Protein AF-A0A9Q3PNA5-F1 (afdb_monomer_lite)

Secondary structure (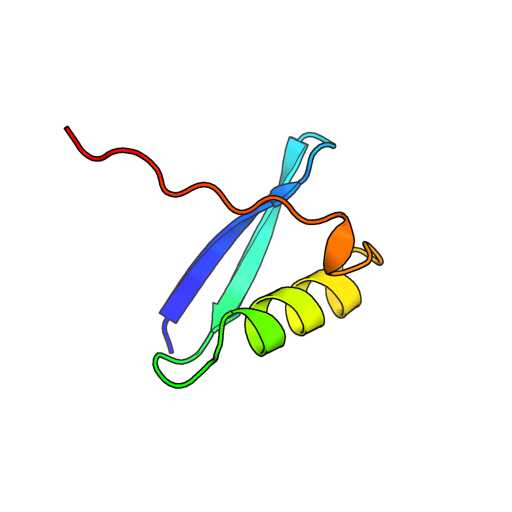DSSP, 8-state):
-EEEEEE-TTS-EEEEEE-TT--HHHHHHHHHHHH---GGG---------

InterPro domains:
  IPR000626 Ubiquitin-like domain [PF00240] (4-45)
  IPR000626 Ubiquitin-like domain [PS50053] (2-46)
  IPR019956 Ubiquitin domain [PR00348] (12-32)
  IPR019956 Ubiquitin domain [PR00348] (33-50)
  IPR029071 Ubiquitin-like domain superfamily [SSF54236] (2-45)
  IPR050158 Ubiquitin and ubiquitin-like [PTHR10666] (2-45)

Structure (mmCIF, N/CA/C/O backbone):
data_AF-A0A9Q3PNA5-F1
#
_entry.id   AF-A0A9Q3PNA5-F1
#
loop_
_atom_site.group_PDB
_atom_site.id
_atom_site.type_symbol
_atom_site.label_atom_id
_atom_site.label_alt_id
_atom_site.label_comp_id
_atom_site.label_asym_id
_atom_site.label_entity_id
_atom_site.label_seq_id
_atom_site.pdbx_PDB_ins_code
_atom_site.Cartn_x
_atom_site.Cartn_y
_atom_site.Cartn_z
_atom_site.occupancy
_atom_site.B_iso_or_equiv
_atom_site.auth_seq_id
_atom_site.auth_comp_id
_atom_site.auth_asym_id
_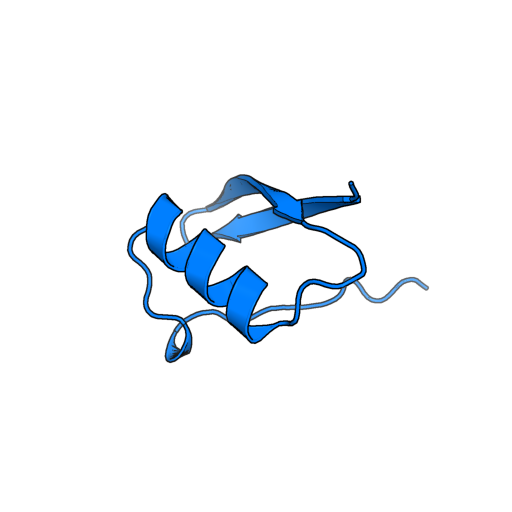atom_site.auth_atom_id
_atom_site.pdbx_PDB_model_num
ATOM 1 N N . GLY A 1 1 ? 19.003 -4.089 -2.018 1.00 75.25 1 GLY A N 1
ATOM 2 C CA . GLY A 1 1 ? 17.644 -3.974 -1.464 1.00 75.25 1 GLY A CA 1
ATOM 3 C C . GLY A 1 1 ? 17.399 -2.543 -1.049 1.00 75.25 1 GLY A C 1
ATOM 4 O O . GLY A 1 1 ? 18.272 -1.944 -0.437 1.00 75.25 1 GLY A O 1
ATOM 5 N N . MET A 1 2 ? 16.257 -1.993 -1.433 1.00 86.62 2 MET A N 1
ATOM 6 C CA . MET A 1 2 ? 15.784 -0.667 -1.051 1.00 86.62 2 MET A CA 1
ATOM 7 C C . MET A 1 2 ? 14.887 -0.801 0.186 1.00 86.62 2 MET A C 1
ATOM 9 O O . MET A 1 2 ? 14.239 -1.826 0.395 1.00 86.62 2 MET A O 1
ATOM 13 N N . GLN A 1 3 ? 14.853 0.223 1.031 1.00 85.69 3 GLN A N 1
ATOM 14 C CA . GLN A 1 3 ? 13.885 0.303 2.119 1.00 85.69 3 GLN A CA 1
ATOM 15 C C . GLN A 1 3 ? 12.979 1.499 1.904 1.00 85.69 3 GLN A C 1
ATOM 17 O O . GLN A 1 3 ? 13.440 2.589 1.569 1.00 85.69 3 GLN A O 1
ATOM 22 N N . ILE A 1 4 ? 11.688 1.273 2.117 1.00 86.44 4 ILE A N 1
ATOM 23 C CA . ILE A 1 4 ? 10.674 2.319 2.099 1.00 86.44 4 ILE A CA 1
ATOM 24 C C . ILE A 1 4 ? 9.986 2.392 3.457 1.00 86.44 4 ILE A C 1
ATOM 26 O O . ILE A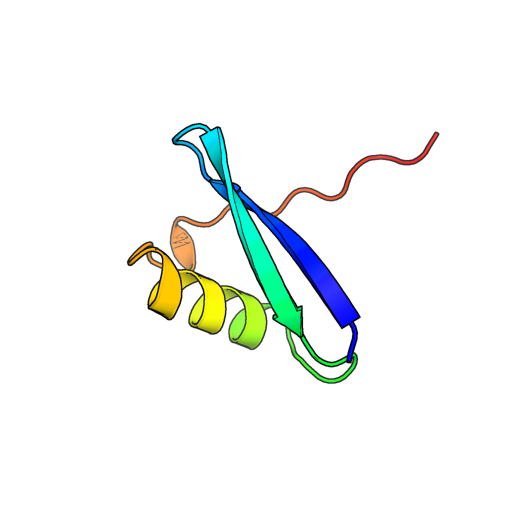 1 4 ? 9.819 1.384 4.155 1.00 86.44 4 ILE A O 1
ATOM 30 N N . PHE A 1 5 ? 9.573 3.603 3.815 1.00 84.06 5 PHE A N 1
ATOM 31 C CA . PHE A 1 5 ? 8.775 3.864 5.002 1.00 84.06 5 PHE A CA 1
ATOM 32 C C . PHE A 1 5 ? 7.323 4.048 4.587 1.00 84.06 5 PHE A C 1
ATOM 34 O O . PHE A 1 5 ? 7.004 4.926 3.787 1.00 84.06 5 PHE A O 1
ATOM 41 N N . VAL A 1 6 ? 6.442 3.219 5.138 1.00 82.88 6 VAL A N 1
ATOM 42 C CA . VAL A 1 6 ? 5.000 3.297 4.895 1.00 82.88 6 VAL A CA 1
ATOM 43 C C . VAL A 1 6 ? 4.347 3.797 6.173 1.00 82.88 6 VAL A C 1
ATOM 45 O O . VAL A 1 6 ? 4.497 3.184 7.231 1.00 82.88 6 VAL A O 1
ATOM 48 N N . LYS A 1 7 ? 3.643 4.927 6.092 1.00 80.38 7 LYS A N 1
ATOM 49 C CA . LYS A 1 7 ? 2.870 5.470 7.210 1.00 80.38 7 LYS A CA 1
ATOM 50 C C . LYS A 1 7 ? 1.418 5.018 7.080 1.00 80.38 7 LYS A C 1
ATOM 52 O O . LYS A 1 7 ? 0.741 5.378 6.122 1.00 80.38 7 LYS A O 1
ATOM 57 N N . SER A 1 8 ? 0.961 4.227 8.042 1.00 77.75 8 SER A N 1
ATOM 58 C CA . SER A 1 8 ? -0.422 3.771 8.150 1.00 77.75 8 SER A CA 1
ATOM 59 C C . SER A 1 8 ? -1.344 4.917 8.582 1.00 77.75 8 SER A C 1
ATOM 61 O O . SER A 1 8 ? -0.908 5.881 9.221 1.00 77.75 8 SER A O 1
ATOM 63 N N . LEU A 1 9 ? -2.639 4.796 8.278 1.00 73.94 9 LEU A N 1
ATOM 64 C CA . LEU A 1 9 ? -3.671 5.765 8.678 1.00 73.94 9 LEU A CA 1
ATOM 65 C C . LEU A 1 9 ? -3.816 5.874 10.204 1.00 73.94 9 LEU A C 1
ATOM 67 O O . LEU A 1 9 ? -4.243 6.905 10.711 1.00 73.94 9 LEU A O 1
ATOM 71 N N . THR A 1 10 ? -3.399 4.841 10.939 1.00 79.12 10 THR A N 1
ATOM 72 C CA . THR A 1 10 ? -3.335 4.829 12.410 1.00 79.12 10 THR A CA 1
ATOM 73 C C . THR A 1 10 ? -2.140 5.611 12.970 1.00 79.12 10 THR A C 1
ATOM 75 O O . THR A 1 10 ? -1.966 5.689 14.183 1.00 79.12 10 THR A O 1
ATOM 78 N N . GLY A 1 11 ? -1.291 6.180 12.106 1.00 81.00 11 GLY A N 1
ATOM 79 C CA . GLY A 1 11 ? -0.084 6.915 12.490 1.00 81.00 11 GLY A CA 1
ATOM 80 C C . GLY A 1 11 ? 1.148 6.035 12.715 1.00 81.00 11 GLY A C 1
ATOM 81 O O . GLY A 1 11 ? 2.224 6.566 12.985 1.00 81.00 11 GLY A O 1
ATOM 82 N N . LYS A 1 12 ? 1.025 4.712 12.565 1.00 83.62 12 LYS A N 1
ATOM 83 C CA . LYS A 1 12 ? 2.142 3.768 12.669 1.00 83.62 12 LYS A CA 1
ATOM 84 C C . LYS A 1 12 ? 3.020 3.828 11.419 1.00 83.62 12 LYS A C 1
ATOM 86 O O . LYS A 1 12 ? 2.516 3.746 10.303 1.00 83.62 12 LYS A O 1
ATOM 91 N N . THR A 1 13 ? 4.333 3.919 11.599 1.00 83.50 13 THR A N 1
ATOM 92 C CA . THR A 1 13 ? 5.300 3.810 10.499 1.00 83.50 13 THR A CA 1
ATOM 93 C C . THR A 1 13 ? 5.871 2.400 10.471 1.00 83.50 13 THR A C 1
ATOM 95 O O . THR A 1 13 ? 6.407 1.933 11.474 1.00 83.50 13 THR A O 1
ATOM 98 N N . ILE A 1 14 ? 5.781 1.725 9.326 1.00 86.56 14 ILE A N 1
ATOM 99 C CA . ILE A 1 14 ? 6.404 0.419 9.102 1.00 86.56 14 ILE A CA 1
ATOM 100 C C . ILE A 1 14 ? 7.554 0.539 8.105 1.00 86.56 14 ILE A C 1
ATOM 102 O O . ILE A 1 14 ? 7.508 1.328 7.159 1.00 86.56 14 ILE A O 1
ATOM 106 N N . MET A 1 15 ? 8.584 -0.277 8.318 1.00 88.25 15 MET A N 1
ATOM 107 C CA . MET A 1 15 ? 9.707 -0.417 7.399 1.00 88.25 15 MET A CA 1
ATOM 108 C C . MET A 1 15 ? 9.475 -1.628 6.493 1.00 88.25 15 MET A C 1
ATOM 110 O O . MET A 1 15 ? 9.254 -2.753 6.971 1.00 88.25 15 MET A O 1
ATOM 114 N N . LEU A 1 16 ? 9.519 -1.395 5.183 1.00 88.19 16 LEU A N 1
ATOM 115 C CA . LEU A 1 16 ? 9.355 -2.425 4.165 1.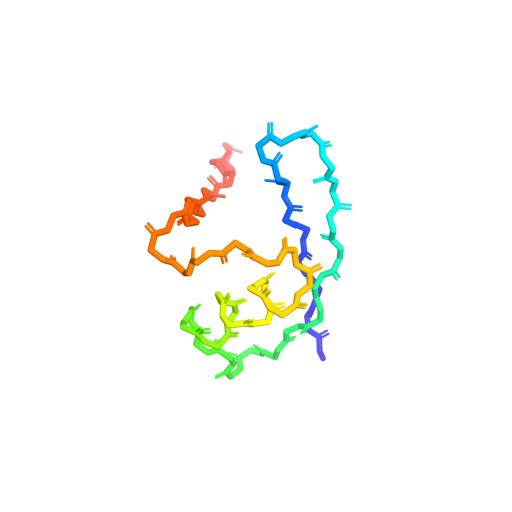00 88.19 16 LEU A CA 1
ATOM 116 C C . LEU A 1 16 ? 10.646 -2.552 3.355 1.00 88.19 16 LEU A C 1
ATOM 118 O O . LEU A 1 16 ? 11.149 -1.564 2.823 1.00 88.19 16 LEU A O 1
ATOM 122 N N . ALA A 1 17 ? 11.177 -3.771 3.278 1.00 89.88 17 ALA A N 1
ATOM 123 C CA . ALA A 1 17 ? 12.291 -4.094 2.398 1.00 89.88 17 ALA A CA 1
ATOM 124 C C . ALA A 1 17 ? 11.733 -4.483 1.025 1.00 89.88 17 ALA A C 1
ATOM 126 O O . ALA A 1 17 ? 10.938 -5.422 0.919 1.00 89.88 17 ALA A O 1
ATOM 127 N N . VAL A 1 18 ? 12.138 -3.740 0.001 1.00 88.56 18 VAL A N 1
ATOM 128 C CA . VAL A 1 18 ? 11.694 -3.905 -1.385 1.00 88.56 18 VAL A CA 1
ATOM 129 C C . VAL A 1 18 ? 12.905 -4.024 -2.297 1.00 88.56 18 VAL A C 1
ATOM 131 O O . VAL A 1 18 ? 13.989 -3.510 -2.003 1.00 88.56 18 VAL A O 1
ATOM 134 N N . GLU A 1 19 ? 12.746 -4.713 -3.413 1.00 90.94 19 GLU A N 1
ATOM 135 C CA . GLU A 1 19 ? 13.748 -4.694 -4.474 1.00 90.94 19 GLU A CA 1
ATOM 136 C C . GLU A 1 19 ? 13.382 -3.670 -5.547 1.00 90.94 19 GLU A C 1
ATOM 138 O O . GLU A 1 19 ? 12.224 -3.304 -5.705 1.00 90.94 19 GLU A O 1
ATOM 143 N N . SER A 1 20 ? 14.365 -3.194 -6.312 1.00 85.12 20 SER A N 1
ATOM 144 C CA . SER A 1 20 ? 14.105 -2.314 -7.461 1.00 85.12 20 SER A CA 1
ATOM 145 C C . SER A 1 20 ? 13.310 -3.010 -8.577 1.00 85.12 20 SER A C 1
ATOM 147 O O . SER A 1 20 ? 12.802 -2.345 -9.472 1.00 85.12 20 SER A O 1
ATOM 149 N N . SER A 1 21 ? 13.219 -4.340 -8.524 1.00 89.50 21 SER A N 1
ATOM 150 C CA . SER A 1 21 ? 12.394 -5.206 -9.369 1.00 89.50 21 SER A CA 1
ATOM 151 C C . SER A 1 21 ? 10.970 -5.407 -8.835 1.00 89.50 21 SER A C 1
ATOM 153 O O . SER A 1 21 ? 10.125 -5.904 -9.580 1.00 89.50 21 SER A O 1
ATOM 155 N N . ASP A 1 22 ? 10.687 -5.058 -7.572 1.00 88.81 22 ASP A N 1
ATOM 156 C CA . ASP A 1 22 ? 9.352 -5.229 -7.000 1.00 88.81 22 ASP A CA 1
ATOM 157 C C . ASP A 1 22 ? 8.373 -4.247 -7.647 1.00 88.81 22 ASP A C 1
ATOM 159 O O . ASP A 1 22 ? 8.597 -3.036 -7.704 1.00 88.81 22 ASP A O 1
ATOM 163 N N . THR A 1 23 ? 7.244 -4.776 -8.110 1.00 89.62 23 THR A N 1
ATOM 164 C CA . THR A 1 23 ? 6.141 -3.960 -8.612 1.00 89.62 23 THR A CA 1
ATOM 165 C C . THR A 1 23 ? 5.364 -3.337 -7.455 1.00 89.62 23 THR A C 1
ATOM 167 O O . THR A 1 23 ? 5.426 -3.785 -6.308 1.00 89.62 23 THR A O 1
ATOM 170 N N . ILE A 1 24 ? 4.559 -2.318 -7.756 1.00 84.88 24 ILE A N 1
ATOM 171 C CA . ILE A 1 24 ? 3.664 -1.714 -6.761 1.00 84.88 24 ILE A CA 1
ATOM 172 C C . ILE A 1 24 ? 2.698 -2.753 -6.172 1.00 84.88 24 ILE A C 1
ATOM 174 O O . ILE A 1 24 ? 2.416 -2.698 -4.978 1.00 84.88 24 ILE A O 1
ATOM 178 N N . ASP A 1 25 ? 2.241 -3.726 -6.961 1.00 87.75 25 ASP A N 1
ATOM 179 C CA . ASP A 1 25 ? 1.371 -4.799 -6.467 1.00 87.75 25 ASP A CA 1
ATOM 180 C C . ASP A 1 25 ? 2.092 -5.708 -5.463 1.00 87.75 25 ASP A C 1
ATOM 182 O O . ASP A 1 25 ? 1.536 -6.008 -4.405 1.00 87.75 25 ASP A O 1
ATOM 186 N N . ASN A 1 26 ? 3.363 -6.051 -5.712 1.00 89.12 26 ASN A N 1
ATOM 187 C CA . ASN A 1 26 ? 4.186 -6.784 -4.743 1.00 89.12 26 ASN A CA 1
ATOM 188 C C . ASN A 1 26 ? 4.366 -5.990 -3.445 1.00 89.12 26 ASN A C 1
ATOM 190 O O . ASN A 1 26 ? 4.281 -6.545 -2.348 1.00 89.12 26 ASN A O 1
ATOM 194 N N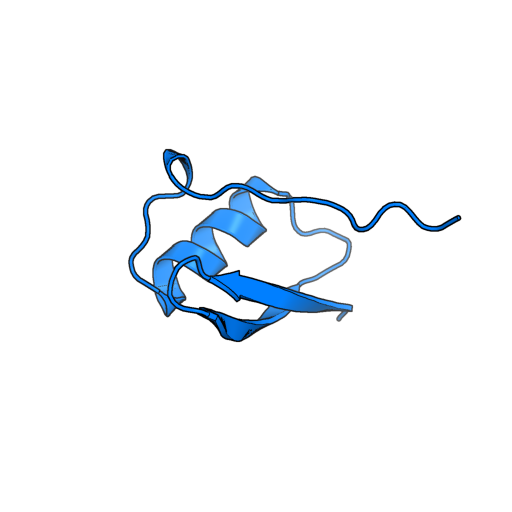 . VAL A 1 27 ? 4.606 -4.681 -3.554 1.00 87.25 27 VAL A N 1
ATOM 195 C CA . VAL A 1 27 ? 4.728 -3.793 -2.393 1.00 87.25 27 VAL A CA 1
ATOM 196 C C . VAL A 1 27 ? 3.423 -3.767 -1.594 1.00 87.25 27 VAL A C 1
ATOM 198 O O . VAL A 1 27 ? 3.460 -3.904 -0.371 1.00 87.25 27 VAL A O 1
ATOM 201 N N . LYS A 1 28 ? 2.270 -3.667 -2.264 1.00 85.69 28 LYS A N 1
ATOM 202 C CA . LYS A 1 28 ? 0.955 -3.690 -1.609 1.00 85.69 28 LYS A CA 1
ATOM 203 C C . LYS A 1 28 ? 0.661 -5.016 -0.912 1.00 85.69 28 LYS A C 1
ATOM 205 O O . LYS A 1 28 ? 0.140 -4.996 0.204 1.00 85.69 28 LYS A O 1
ATOM 210 N N . ALA A 1 29 ? 1.027 -6.144 -1.521 1.00 88.50 29 ALA A N 1
ATOM 211 C CA . ALA A 1 29 ? 0.891 -7.467 -0.912 1.00 88.50 29 ALA A CA 1
ATOM 212 C C . ALA A 1 29 ? 1.741 -7.586 0.364 1.00 88.50 29 ALA A C 1
ATOM 214 O O . ALA A 1 29 ? 1.233 -7.940 1.423 1.00 88.50 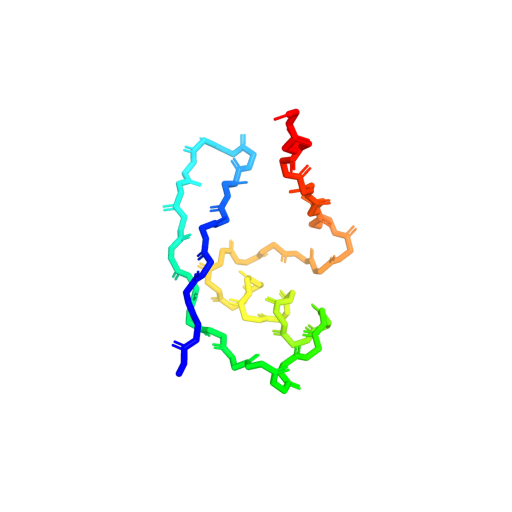29 ALA A O 1
ATOM 215 N N . LYS A 1 30 ? 3.007 -7.151 0.319 1.00 88.50 30 LYS A N 1
ATOM 216 C CA . LYS A 1 30 ? 3.884 -7.123 1.505 1.00 88.50 30 LYS A CA 1
ATOM 217 C C . LYS A 1 30 ? 3.339 -6.223 2.626 1.00 88.50 30 LYS A C 1
ATOM 219 O O . LYS A 1 30 ? 3.564 -6.501 3.803 1.00 88.50 30 LYS A O 1
ATOM 224 N N . ILE A 1 31 ? 2.656 -5.126 2.284 1.00 86.25 31 ILE A N 1
ATOM 225 C CA . ILE A 1 31 ? 1.983 -4.256 3.264 1.00 86.25 31 ILE A CA 1
ATOM 226 C C . ILE A 1 31 ? 0.751 -4.959 3.851 1.00 86.25 31 ILE A C 1
ATOM 228 O O . ILE A 1 31 ? 0.551 -4.901 5.065 1.00 86.25 31 ILE A O 1
ATOM 232 N N . GLN A 1 32 ? -0.035 -5.654 3.023 1.00 87.00 32 GLN A N 1
ATOM 233 C CA . GLN A 1 32 ? -1.180 -6.449 3.470 1.00 87.00 32 GLN A CA 1
ATOM 234 C C . GLN A 1 32 ? -0.748 -7.546 4.448 1.00 87.00 32 GLN A C 1
ATOM 236 O O . GLN A 1 32 ? -1.366 -7.681 5.496 1.00 87.00 32 GLN A O 1
ATOM 241 N N . ASP A 1 33 ? 0.341 -8.262 4.173 1.00 87.19 33 ASP A N 1
ATOM 242 C CA . ASP A 1 33 ? 0.852 -9.305 5.072 1.00 87.19 33 ASP A CA 1
ATOM 243 C C . ASP A 1 33 ? 1.281 -8.752 6.441 1.00 87.19 33 ASP A C 1
ATOM 245 O O . ASP A 1 33 ? 1.166 -9.432 7.460 1.00 87.19 33 ASP A O 1
ATOM 249 N N . LYS A 1 34 ? 1.780 -7.508 6.490 1.00 84.62 34 LYS A N 1
ATOM 250 C CA . LYS A 1 34 ? 2.251 -6.882 7.736 1.00 84.62 34 LYS A CA 1
ATOM 251 C C . LYS A 1 34 ? 1.158 -6.203 8.555 1.00 84.62 34 LYS A C 1
ATOM 253 O O . LYS A 1 34 ? 1.230 -6.229 9.781 1.00 84.62 34 LYS A O 1
ATOM 258 N N . GLU A 1 35 ? 0.209 -5.538 7.903 1.00 82.56 35 GLU A N 1
ATOM 259 C CA . GLU A 1 35 ? -0.808 -4.713 8.576 1.00 82.56 35 GLU A CA 1
ATOM 260 C C . GLU A 1 35 ? -2.225 -5.296 8.470 1.00 82.56 35 GLU A C 1
ATOM 262 O O . GLU A 1 35 ? -3.121 -4.838 9.171 1.00 82.56 35 GLU A O 1
ATOM 267 N N . GLY A 1 36 ? -2.450 -6.290 7.607 1.00 83.31 36 GLY A N 1
ATOM 268 C CA . GLY A 1 36 ? -3.767 -6.879 7.349 1.00 83.31 36 GLY A CA 1
ATOM 269 C C . GLY A 1 36 ? -4.693 -6.006 6.495 1.00 83.31 36 GLY A C 1
ATOM 270 O O . GLY A 1 36 ? -5.883 -6.296 6.398 1.00 83.31 36 GLY A O 1
ATOM 271 N N . ILE A 1 37 ? -4.179 -4.928 5.891 1.00 81.25 37 ILE A N 1
ATOM 272 C CA . ILE A 1 37 ? -4.981 -3.959 5.130 1.00 81.25 37 ILE A CA 1
ATOM 273 C C . ILE A 1 37 ? -5.046 -4.379 3.652 1.00 81.25 37 ILE A C 1
ATOM 275 O O . ILE A 1 37 ? -3.986 -4.507 3.025 1.00 81.25 37 ILE A O 1
ATOM 279 N N . PRO A 1 38 ? -6.250 -4.533 3.066 1.00 81.94 38 PRO A N 1
ATOM 280 C CA . PRO A 1 38 ? -6.415 -4.883 1.658 1.00 81.94 38 PRO A CA 1
ATOM 281 C C . PRO A 1 38 ? -5.672 -3.912 0.712 1.00 81.94 38 PRO A C 1
ATOM 283 O O . PRO A 1 38 ? -5.702 -2.700 0.950 1.00 81.94 38 PRO A O 1
ATOM 286 N N . PRO A 1 39 ? -5.020 -4.392 -0.367 1.00 79.81 39 PRO A N 1
ATOM 287 C CA . PRO A 1 39 ? -4.250 -3.587 -1.334 1.00 79.81 39 PRO A CA 1
ATOM 288 C C . PRO A 1 39 ? -5.017 -2.407 -1.946 1.00 79.81 39 PRO A C 1
ATOM 290 O O . PRO A 1 39 ? -4.446 -1.375 -2.303 1.00 79.81 39 PRO A O 1
ATOM 293 N N . ASP A 1 40 ? -6.320 -2.586 -2.086 1.00 79.69 40 ASP A N 1
ATOM 294 C CA . ASP A 1 40 ? -7.327 -1.673 -2.615 1.00 79.69 40 ASP A CA 1
ATOM 295 C C . ASP A 1 40 ? -7.681 -0.535 -1.643 1.00 79.69 40 ASP A C 1
ATOM 297 O O . ASP A 1 40 ? -8.111 0.535 -2.073 1.00 79.69 40 ASP A O 1
ATOM 301 N N . GLN A 1 41 ? -7.415 -0.715 -0.347 1.00 75.12 41 GLN A N 1
ATOM 302 C CA . GLN A 1 41 ? -7.582 0.313 0.686 1.00 75.12 41 GLN A CA 1
ATOM 303 C C . GLN A 1 41 ? -6.283 1.079 0.987 1.00 75.12 41 GLN A C 1
ATOM 305 O O . GLN A 1 41 ? -6.284 2.031 1.771 1.00 75.12 41 GLN A O 1
ATOM 310 N N . GLN A 1 42 ? -5.167 0.702 0.357 1.00 70.44 42 GLN A N 1
ATOM 311 C CA . GLN A 1 42 ? -3.876 1.358 0.545 1.00 70.44 42 GLN A CA 1
ATOM 312 C C . GLN A 1 42 ? -3.744 2.577 -0.380 1.00 70.44 42 GLN A C 1
ATOM 314 O O . GLN A 1 42 ? -3.788 2.457 -1.606 1.00 70.44 42 GLN A O 1
ATOM 319 N N . ARG A 1 43 ? -3.515 3.765 0.195 1.00 71.00 43 ARG A N 1
ATOM 320 C CA . ARG A 1 43 ? -3.136 4.967 -0.565 1.00 71.00 43 ARG A CA 1
ATOM 321 C C . ARG A 1 43 ? -1.642 5.238 -0.413 1.00 71.00 43 ARG A C 1
ATOM 323 O O . ARG A 1 43 ? -1.196 5.636 0.660 1.00 71.00 43 ARG A O 1
ATOM 330 N N . LEU A 1 44 ? -0.881 5.035 -1.488 1.00 71.44 44 LEU A N 1
ATOM 331 C CA . LEU A 1 44 ? 0.511 5.476 -1.564 1.00 71.44 44 LEU A CA 1
ATOM 332 C C . LEU A 1 44 ? 0.558 6.934 -2.024 1.00 71.44 44 LEU A C 1
ATOM 334 O O . LEU A 1 44 ? -0.073 7.296 -3.015 1.00 71.44 44 LEU A O 1
ATOM 338 N N . PHE A 1 45 ? 1.348 7.748 -1.331 1.00 70.38 45 PHE A N 1
ATOM 339 C CA . PHE A 1 45 ? 1.640 9.120 -1.727 1.00 70.38 45 PHE A CA 1
ATOM 340 C C . PHE A 1 45 ? 3.152 9.291 -1.807 1.00 70.38 45 PHE A C 1
ATOM 342 O O . PHE A 1 45 ? 3.870 8.899 -0.886 1.00 70.38 45 PHE A O 1
ATOM 349 N N . LEU A 1 46 ? 3.633 9.873 -2.902 1.00 72.56 46 LEU A N 1
ATOM 350 C CA . LEU A 1 46 ? 5.022 10.302 -3.001 1.00 72.56 46 LEU A CA 1
ATOM 351 C C . LEU A 1 46 ? 5.149 11.672 -2.324 1.00 72.56 46 LEU A C 1
ATOM 353 O O . LEU A 1 46 ? 4.306 12.538 -2.578 1.00 72.56 46 LEU A O 1
ATOM 357 N N . PRO A 1 47 ? 6.163 11.898 -1.470 1.00 65.19 47 PRO A N 1
ATOM 358 C CA . PRO A 1 47 ? 6.452 13.248 -1.020 1.00 65.19 47 PRO A CA 1
ATOM 359 C C . PRO A 1 47 ? 6.833 14.081 -2.249 1.00 65.19 47 PRO A C 1
ATOM 361 O O . PRO A 1 47 ? 7.722 13.697 -3.008 1.00 65.19 47 PRO A O 1
ATOM 364 N N . ALA A 1 48 ? 6.150 15.205 -2.459 1.00 57.25 48 ALA A N 1
ATOM 365 C CA . ALA A 1 48 ? 6.586 16.190 -3.436 1.00 57.25 48 ALA A CA 1
ATOM 366 C C . ALA A 1 48 ? 7.918 16.768 -2.940 1.00 57.25 48 ALA A C 1
ATOM 368 O O . ALA A 1 48 ? 7.953 17.519 -1.966 1.00 57.25 48 ALA A O 1
ATOM 369 N N . SER A 1 49 ? 9.024 16.349 -3.550 1.00 64.12 49 SER A N 1
ATOM 370 C CA . SER A 1 49 ? 10.307 17.027 -3.393 1.00 64.12 49 SER A CA 1
ATOM 371 C C . SER A 1 49 ? 10.207 18.372 -4.115 1.00 64.12 49 SER A C 1
ATOM 373 O O . SER A 1 49 ? 9.903 18.393 -5.307 1.00 64.12 49 SER A O 1
ATOM 375 N N . ASN A 1 50 ? 10.390 19.466 -3.373 1.00 45.19 50 ASN A N 1
ATOM 376 C CA . ASN A 1 50 ? 10.462 20.835 -3.888 1.00 45.19 50 ASN A CA 1
ATOM 377 C C . ASN A 1 50 ? 11.916 21.231 -4.149 1.00 45.19 50 ASN A C 1
ATOM 379 O O . ASN A 1 50 ? 12.786 20.722 -3.404 1.00 45.19 50 ASN A O 1
#

Sequence (50 aa):
GMQIFVKSLTGKTIMLAVESSDTIDNVKAKIQDKEGIPPDQQRLFLPASN

Organism: NCBI:txid1389203

Radius of gyration: 10.93 Å; chains: 1; bounding box: 25×30×22 Å

Foldseek 3Di:
DDWDWDQDPVRDIDIDDDDPPDDLVNVLVSVCVVPVDHSVPDDDDDPPDD

pLDDT: mean 81.07, std 9.09, range [45.19, 90.94]